Protein AF-A0A1Q7HJ71-F1 (afdb_monomer)

Sequence (84 aa):
MAVPRGRHFLRIPGPTNVPDRILRAIAQPTMDHRGPNFARIGRQAIEGLQRVFQTTGAVVIYPRREPAAGKLSWLTCCRRATAF

Solvent-accessible surface area (backbone atoms only — not comparable to full-atom values): 5811 Å² total; per-residue (Å²): 132,85,76,80,75,73,84,82,79,63,94,53,102,61,76,74,86,77,56,67,73,56,54,58,58,67,69,49,79,91,72,60,78,87,37,72,67,42,52,52,53,51,49,54,50,44,56,50,49,28,62,75,68,71,47,94,46,60,68,46,88,64,95,77,83,83,68,97,69,89,69,86,74,83,62,56,55,56,52,75,69,77,83,133

Mean predicted aligned error: 10.02 Å

pLDDT: mean 76.77, std 19.18, range [31.56, 95.38]

Radius of gyration: 17.16 Å; Cα contacts (8 Å, |Δi|>4): 45; chains: 1; bounding box: 25×42×48 Å

Foldseek 3Di:
DDDDDPDDADPDPDDGDDDPVVVVVVPDDDDPCVDPVVVVVVVVVQVVVCVVVVHPAGWDADDDDDDPDDDDDPPRVRVRPDDD

Structure (mmCIF, N/CA/C/O backbone):
data_AF-A0A1Q7HJ71-F1
#
_entry.id   AF-A0A1Q7HJ71-F1
#
loop_
_atom_site.group_PDB
_atom_site.id
_atom_site.type_symbol
_atom_site.label_atom_id
_atom_site.label_alt_id
_atom_site.label_comp_id
_atom_site.label_asym_id
_atom_site.label_entity_id
_atom_site.label_seq_id
_atom_site.pdbx_PDB_ins_code
_atom_site.Cartn_x
_atom_site.Cartn_y
_atom_site.Cartn_z
_atom_site.occupancy
_atom_site.B_iso_or_equiv
_atom_site.auth_seq_id
_atom_site.auth_comp_id
_atom_site.auth_asym_id
_atom_site.auth_atom_id
_atom_site.pdbx_PDB_model_num
ATOM 1 N N . MET A 1 1 ? 1.419 -30.573 -26.183 1.00 49.09 1 MET A N 1
ATOM 2 C CA . MET A 1 1 ? 1.283 -29.271 -25.492 1.00 49.09 1 MET A CA 1
ATOM 3 C C . MET A 1 1 ? 0.542 -29.525 -24.188 1.00 49.09 1 MET A C 1
ATOM 5 O O . MET A 1 1 ? -0.583 -30.002 -24.240 1.00 49.09 1 MET A O 1
ATOM 9 N N . ALA A 1 2 ? 1.192 -29.363 -23.033 1.00 57.03 2 ALA A N 1
ATOM 10 C CA . ALA A 1 2 ? 0.551 -29.646 -21.750 1.00 57.03 2 ALA A CA 1
ATOM 11 C C . ALA A 1 2 ? -0.548 -28.606 -21.489 1.00 57.03 2 ALA A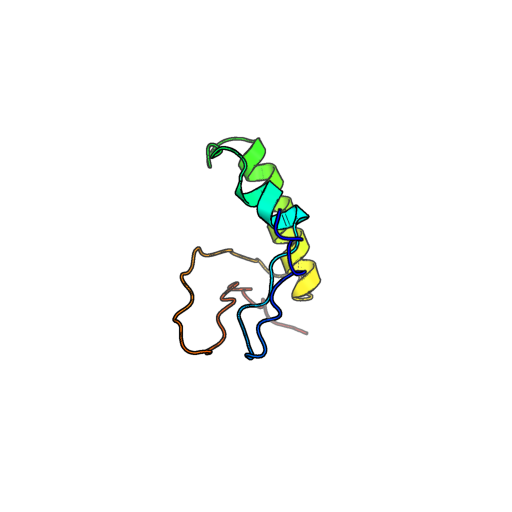 C 1
ATOM 13 O O . ALA A 1 2 ? -0.278 -27.407 -21.505 1.00 57.03 2 ALA A O 1
ATOM 14 N N . VAL A 1 3 ? -1.782 -29.063 -21.269 1.00 60.16 3 VAL A N 1
ATOM 15 C CA . VAL A 1 3 ? -2.866 -28.195 -20.797 1.00 60.16 3 VAL A CA 1
A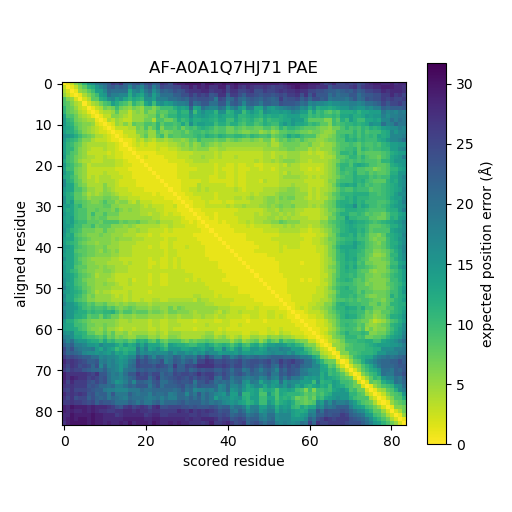TOM 16 C C . VAL A 1 3 ? -2.446 -27.665 -19.423 1.00 60.16 3 VAL A C 1
ATOM 18 O O . VAL A 1 3 ? -2.098 -28.484 -18.563 1.00 60.16 3 VAL A O 1
ATOM 21 N N . PRO A 1 4 ? -2.444 -26.341 -19.180 1.00 64.81 4 PRO A N 1
ATOM 22 C CA . PRO A 1 4 ? -2.129 -25.825 -17.860 1.00 64.81 4 PRO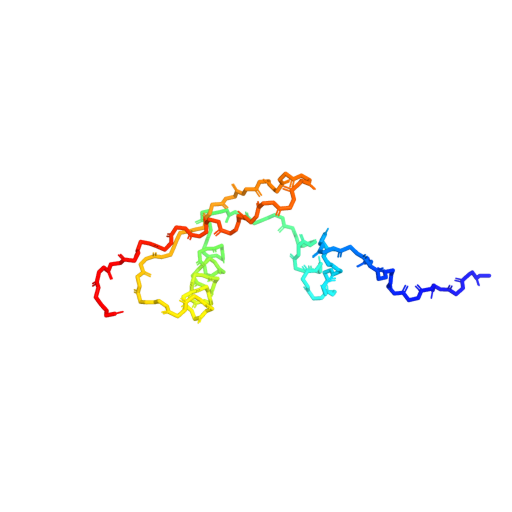 A CA 1
ATOM 23 C C . PRO A 1 4 ? -3.148 -26.404 -16.883 1.00 64.81 4 PRO A C 1
ATOM 25 O O . PRO A 1 4 ? -4.354 -26.196 -17.025 1.00 64.81 4 PRO A O 1
ATOM 28 N N . ARG A 1 5 ? -2.677 -27.163 -15.892 1.00 67.81 5 ARG A N 1
ATOM 29 C CA . ARG A 1 5 ? -3.516 -27.487 -14.739 1.00 67.81 5 ARG A CA 1
ATOM 30 C C . ARG A 1 5 ? -3.920 -26.147 -14.110 1.00 67.81 5 ARG A C 1
ATOM 32 O O . ARG A 1 5 ? -3.112 -25.218 -14.086 1.00 67.81 5 ARG A O 1
ATOM 39 N N . GLY A 1 6 ? -5.170 -26.028 -13.659 1.00 73.69 6 GLY A N 1
ATOM 40 C CA . GLY A 1 6 ? -5.651 -24.826 -12.969 1.00 73.69 6 GLY A CA 1
ATOM 41 C C . GLY A 1 6 ? -4.758 -24.442 -11.780 1.00 73.69 6 GLY A C 1
ATOM 42 O O . GLY A 1 6 ? -3.830 -25.167 -11.422 1.00 73.69 6 GLY A O 1
ATOM 43 N N . ARG A 1 7 ? -5.019 -23.291 -11.147 1.00 75.00 7 ARG A N 1
ATOM 44 C CA . ARG A 1 7 ? -4.170 -22.797 -10.047 1.00 75.00 7 ARG A CA 1
ATOM 45 C C . ARG A 1 7 ? -3.977 -23.873 -8.973 1.00 75.00 7 ARG A C 1
ATOM 47 O O . ARG A 1 7 ? -4.947 -24.454 -8.496 1.00 75.00 7 ARG A O 1
ATOM 54 N N . HIS A 1 8 ? -2.728 -24.109 -8.579 1.00 79.50 8 HIS A N 1
ATOM 55 C CA . HIS A 1 8 ? -2.408 -25.052 -7.513 1.00 79.50 8 HIS A CA 1
ATOM 56 C C . HIS A 1 8 ? -2.980 -24.543 -6.186 1.00 79.50 8 HIS A C 1
ATOM 58 O O . HIS A 1 8 ? -2.538 -23.518 -5.673 1.00 79.50 8 HIS A O 1
ATOM 64 N N . PHE A 1 9 ? -3.971 -25.231 -5.623 1.00 77.38 9 PHE A N 1
ATOM 65 C CA . PHE A 1 9 ? -4.545 -24.854 -4.334 1.00 77.38 9 PHE A CA 1
ATOM 66 C C . PHE A 1 9 ? -3.629 -25.313 -3.200 1.00 77.38 9 PHE A C 1
ATOM 68 O O . PHE A 1 9 ? -3.468 -26.505 -2.947 1.00 77.38 9 PHE A O 1
ATOM 75 N N . LEU A 1 10 ? -3.026 -24.344 -2.513 1.00 78.50 10 LEU A N 1
ATOM 76 C CA . LEU A 1 10 ? -2.219 -24.574 -1.322 1.00 78.50 10 LEU A CA 1
ATOM 77 C C . LEU A 1 10 ? -3.152 -25.018 -0.182 1.00 78.50 10 LEU A C 1
ATOM 79 O O . LEU A 1 10 ? -3.868 -24.202 0.386 1.00 78.50 10 LEU A O 1
ATOM 83 N N . ARG A 1 11 ? -3.180 -26.320 0.140 1.00 81.44 11 ARG A N 1
ATOM 84 C CA . ARG A 1 11 ? -3.968 -26.900 1.255 1.00 81.44 11 ARG A CA 1
ATOM 85 C C . ARG A 1 11 ? -3.243 -26.743 2.602 1.00 81.44 11 ARG A C 1
ATOM 87 O O . ARG A 1 11 ? -3.209 -27.665 3.410 1.00 81.44 11 ARG A O 1
ATOM 94 N N . ILE A 1 12 ? -2.628 -25.584 2.804 1.00 82.62 12 ILE A N 1
ATOM 95 C CA . ILE A 1 12 ? -1.960 -25.155 4.037 1.00 82.62 12 ILE A CA 1
ATOM 96 C C . ILE A 1 12 ? -2.645 -23.865 4.523 1.00 82.62 12 ILE A C 1
ATOM 98 O O . ILE A 1 12 ? -3.239 -23.171 3.699 1.00 82.62 12 ILE A O 1
ATOM 102 N N . PRO A 1 13 ? -2.582 -23.506 5.821 1.00 81.19 13 PRO A N 1
ATOM 103 C CA . PRO A 1 13 ? -3.273 -22.32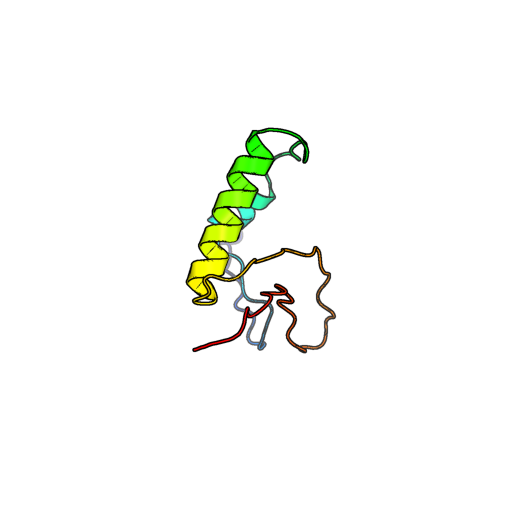1 6.358 1.00 81.19 13 PRO A CA 1
ATOM 104 C C . PRO A 1 13 ? -2.896 -20.990 5.686 1.00 81.19 13 PRO A C 1
ATOM 106 O O . PRO A 1 13 ? -3.635 -20.013 5.764 1.00 81.19 13 PRO A O 1
ATOM 109 N N . GLY A 1 14 ? -1.742 -20.947 5.028 1.00 79.50 14 GLY A N 1
ATOM 110 C CA . GLY A 1 14 ? -1.269 -19.828 4.234 1.00 79.50 14 GLY A CA 1
ATOM 111 C C . GLY A 1 14 ? 0.163 -20.083 3.759 1.00 79.50 14 GLY A C 1
ATOM 112 O O . GLY A 1 14 ? 0.838 -20.949 4.323 1.00 79.50 14 GLY A O 1
ATOM 113 N N . PRO A 1 15 ? 0.639 -19.351 2.738 1.00 80.25 15 PRO A N 1
ATOM 114 C CA . PRO A 1 15 ? -0.058 -18.299 1.985 1.00 80.25 15 PRO A CA 1
ATOM 115 C C . PRO A 1 15 ? -1.141 -18.842 1.030 1.00 80.25 15 PRO A C 1
ATOM 117 O O . PRO A 1 15 ? -1.138 -20.013 0.666 1.00 80.25 15 PRO A O 1
ATOM 120 N N . THR A 1 16 ? -2.080 -17.982 0.619 1.00 82.69 16 THR A N 1
ATOM 121 C CA . THR A 1 16 ? -3.125 -18.309 -0.376 1.00 82.69 16 THR A CA 1
ATOM 122 C C . THR A 1 16 ? -2.730 -17.792 -1.764 1.00 82.69 16 THR A C 1
ATOM 124 O O . THR A 1 16 ? -1.955 -16.845 -1.883 1.00 82.69 16 THR A O 1
ATOM 127 N N . ASN A 1 17 ? -3.277 -18.389 -2.830 1.00 86.31 17 ASN A N 1
ATOM 128 C CA . ASN A 1 17 ? -3.097 -17.892 -4.196 1.00 86.31 17 ASN A CA 1
ATOM 129 C C . ASN A 1 17 ? -3.537 -16.430 -4.333 1.00 86.31 17 ASN A C 1
ATOM 131 O O . ASN A 1 17 ? -4.678 -16.077 -4.035 1.00 86.31 17 ASN A O 1
ATOM 135 N N . VAL A 1 18 ? -2.643 -15.597 -4.864 1.00 87.44 18 VAL A N 1
ATOM 136 C CA . VAL A 1 18 ? -2.916 -14.183 -5.130 1.00 87.44 18 VAL A CA 1
ATOM 137 C C . VAL A 1 18 ? -3.766 -14.047 -6.407 1.00 87.44 18 VAL A C 1
ATOM 139 O O . VAL A 1 18 ? -3.415 -14.640 -7.433 1.00 87.44 18 VAL A O 1
ATOM 142 N N . PRO A 1 19 ? -4.867 -13.267 -6.394 1.00 89.56 19 PRO A N 1
ATOM 143 C CA . PRO A 1 19 ? -5.664 -13.002 -7.593 1.00 89.56 19 PRO A CA 1
ATOM 144 C C . PRO A 1 19 ? -4.858 -12.311 -8.704 1.00 89.56 19 PRO A C 1
ATOM 146 O O . PRO A 1 19 ? -4.055 -11.419 -8.428 1.00 89.56 19 PRO A O 1
ATOM 149 N N . ASP A 1 20 ? -5.144 -12.631 -9.973 1.00 90.50 20 ASP A N 1
ATOM 150 C CA . ASP A 1 20 ? -4.396 -12.099 -11.130 1.00 90.50 20 ASP A CA 1
ATOM 151 C C . ASP A 1 20 ? -4.344 -10.574 -11.187 1.00 90.50 20 ASP A C 1
ATOM 153 O O . ASP A 1 20 ? -3.319 -10.005 -11.555 1.00 90.50 20 ASP A O 1
ATOM 157 N N . ARG A 1 21 ? -5.428 -9.894 -10.795 1.00 94.12 21 ARG A N 1
ATOM 158 C CA . ARG A 1 21 ? -5.469 -8.424 -10.770 1.00 94.12 21 ARG A CA 1
ATOM 159 C C . ARG A 1 21 ? -4.374 -7.826 -9.879 1.00 94.12 21 ARG A C 1
ATOM 161 O O . ARG A 1 21 ? -3.830 -6.779 -10.201 1.00 94.12 21 ARG A O 1
ATOM 168 N N . ILE A 1 22 ? -4.044 -8.505 -8.779 1.00 91.25 22 ILE A N 1
ATOM 169 C CA . ILE A 1 22 ? -3.032 -8.053 -7.822 1.00 91.25 22 ILE A CA 1
ATOM 170 C C . ILE A 1 22 ? -1.637 -8.362 -8.363 1.00 91.25 22 ILE A C 1
ATOM 172 O O . ILE A 1 22 ? -0.771 -7.498 -8.320 1.00 91.25 22 ILE A O 1
ATOM 176 N N . LEU A 1 23 ? -1.433 -9.543 -8.958 1.00 92.12 23 LEU A N 1
ATOM 177 C CA . LEU A 1 23 ? -0.163 -9.888 -9.608 1.00 92.12 23 LEU A CA 1
ATOM 178 C C . LEU A 1 23 ? 0.186 -8.905 -10.735 1.00 92.12 23 LEU A C 1
ATOM 180 O O . LEU A 1 23 ? 1.321 -8.446 -10.822 1.00 92.12 23 LEU A O 1
ATOM 184 N N . ARG A 1 24 ? -0.801 -8.516 -11.551 1.00 94.62 24 ARG A N 1
ATOM 185 C CA . ARG A 1 24 ? -0.619 -7.503 -12.606 1.00 94.62 24 ARG A CA 1
ATOM 186 C C . ARG A 1 24 ? -0.285 -6.118 -12.050 1.00 94.62 24 ARG A C 1
ATOM 188 O O . ARG A 1 24 ? 0.469 -5.388 -12.686 1.00 94.62 24 ARG A O 1
ATOM 195 N N . ALA A 1 25 ? -0.838 -5.761 -10.889 1.00 92.56 25 ALA A N 1
ATOM 196 C CA . ALA A 1 25 ? -0.523 -4.506 -10.211 1.00 92.56 25 ALA A CA 1
ATOM 197 C C . ALA A 1 25 ? 0.904 -4.509 -9.634 1.00 92.56 25 ALA A C 1
ATOM 199 O O . ALA A 1 25 ? 1.597 -3.504 -9.738 1.00 92.56 25 ALA A O 1
ATOM 200 N N . ILE A 1 26 ? 1.361 -5.640 -9.084 1.00 91.44 26 ILE A N 1
ATOM 201 C CA . ILE A 1 26 ? 2.733 -5.803 -8.567 1.00 91.44 26 ILE A CA 1
ATOM 202 C C . ILE A 1 26 ? 3.764 -5.777 -9.702 1.00 91.44 26 ILE A C 1
ATOM 204 O O . ILE A 1 26 ? 4.851 -5.245 -9.524 1.00 91.44 26 ILE A O 1
ATOM 208 N N . ALA A 1 27 ? 3.421 -6.321 -10.871 1.00 95.38 27 ALA A N 1
ATOM 209 C CA . ALA A 1 27 ? 4.301 -6.348 -12.039 1.00 95.38 27 ALA A CA 1
ATOM 210 C C . ALA A 1 27 ? 4.480 -4.978 -12.731 1.00 95.38 27 ALA A C 1
ATOM 212 O O . ALA A 1 27 ? 5.180 -4.899 -13.739 1.00 95.38 27 ALA A O 1
ATOM 213 N N . GLN A 1 28 ? 3.832 -3.913 -12.244 1.00 94.06 28 GLN A N 1
ATOM 214 C CA . GLN A 1 28 ? 4.022 -2.569 -12.790 1.00 94.06 28 GLN A CA 1
ATOM 215 C C . GLN A 1 28 ? 5.440 -2.046 -12.497 1.00 94.06 28 GLN A C 1
ATOM 217 O O . GLN A 1 28 ? 6.017 -2.397 -11.465 1.00 94.06 28 GLN A O 1
ATOM 222 N N . PRO A 1 29 ? 6.002 -1.180 -13.362 1.00 94.31 29 PRO A N 1
ATOM 223 C CA . PRO A 1 29 ? 7.287 -0.542 -13.104 1.00 94.31 29 PRO A CA 1
ATOM 224 C C . PRO A 1 29 ? 7.313 0.203 -11.768 1.00 94.31 29 PRO A C 1
ATOM 226 O O . PRO A 1 29 ? 6.313 0.786 -11.341 1.00 94.31 29 PRO A O 1
ATOM 229 N N . THR A 1 30 ? 8.486 0.224 -11.135 1.00 92.25 30 THR A N 1
ATOM 230 C CA . THR A 1 30 ? 8.705 0.971 -9.896 1.00 92.25 30 THR A CA 1
ATOM 231 C C . THR A 1 30 ? 8.363 2.445 -10.091 1.00 92.25 30 THR A C 1
ATOM 233 O O . THR A 1 30 ? 8.758 3.073 -11.072 1.00 92.25 30 THR A O 1
ATOM 236 N N . MET A 1 31 ? 7.640 3.003 -9.125 1.00 90.75 31 MET A N 1
ATOM 237 C CA . MET A 1 31 ? 7.234 4.402 -9.105 1.00 90.75 31 MET A CA 1
ATOM 238 C C . MET A 1 31 ? 8.089 5.189 -8.111 1.00 90.75 31 MET A C 1
ATOM 240 O O . MET A 1 31 ? 8.502 4.651 -7.083 1.00 90.75 31 MET A O 1
ATOM 244 N N . ASP A 1 32 ? 8.311 6.475 -8.380 1.00 94.44 32 ASP A N 1
ATOM 245 C CA . ASP A 1 32 ? 8.912 7.367 -7.392 1.00 94.44 32 ASP A CA 1
ATOM 246 C C . ASP A 1 32 ? 7.987 7.546 -6.176 1.00 94.44 32 ASP A C 1
ATOM 248 O O . ASP A 1 32 ? 6.865 8.046 -6.285 1.00 94.44 32 ASP A O 1
ATOM 252 N N . HIS A 1 33 ? 8.496 7.172 -5.005 1.00 90.44 33 HIS A N 1
ATOM 253 C CA . HIS A 1 33 ? 7.825 7.288 -3.713 1.00 90.44 33 HIS A CA 1
ATOM 254 C C . HIS A 1 33 ? 7.501 8.730 -3.287 1.00 90.44 33 HIS A C 1
ATOM 256 O O . HIS A 1 33 ? 6.595 8.926 -2.476 1.00 90.44 33 HIS A O 1
ATOM 262 N N . ARG A 1 34 ? 8.213 9.740 -3.807 1.00 92.12 34 ARG A N 1
ATOM 263 C CA . ARG A 1 34 ? 7.922 11.163 -3.533 1.00 92.12 34 ARG A CA 1
ATOM 264 C C . ARG A 1 34 ? 6.954 11.772 -4.545 1.00 92.12 34 ARG A C 1
ATOM 266 O O . ARG A 1 34 ? 6.481 12.889 -4.346 1.00 92.12 34 ARG A O 1
ATOM 273 N N . GLY A 1 35 ? 6.641 11.038 -5.609 1.00 94.25 35 GLY A N 1
ATOM 274 C CA . GLY A 1 35 ? 5.778 11.500 -6.679 1.00 94.25 35 GLY A CA 1
ATOM 275 C C . GLY A 1 35 ? 4.300 11.586 -6.269 1.00 94.25 35 GLY A C 1
ATOM 276 O O . GLY A 1 35 ? 3.818 10.823 -5.422 1.00 94.25 35 GLY A O 1
ATOM 277 N N . PRO A 1 36 ? 3.519 12.459 -6.929 1.00 94.31 36 PRO A N 1
ATOM 278 C CA . PRO A 1 36 ? 2.096 12.640 -6.631 1.00 94.31 36 PRO A CA 1
ATOM 279 C C . PRO A 1 36 ? 1.267 11.366 -6.868 1.00 94.31 36 PRO A C 1
ATOM 281 O O . PRO A 1 36 ? 0.268 11.131 -6.184 1.00 94.31 36 PRO A O 1
ATOM 284 N N . ASN A 1 37 ? 1.696 10.511 -7.802 1.00 92.31 37 ASN A N 1
ATOM 285 C CA . ASN A 1 37 ? 1.035 9.240 -8.094 1.00 92.31 37 ASN A CA 1
ATOM 286 C C . ASN A 1 37 ? 1.134 8.251 -6.924 1.00 92.31 37 ASN A C 1
ATOM 288 O O . ASN A 1 37 ? 0.128 7.630 -6.572 1.00 92.31 37 ASN A O 1
ATOM 292 N N . PHE A 1 38 ? 2.303 8.155 -6.284 1.00 92.69 38 PHE A N 1
ATOM 293 C CA . PHE A 1 38 ? 2.496 7.294 -5.120 1.00 92.69 38 PHE A CA 1
ATOM 294 C C . PHE A 1 38 ? 1.658 7.791 -3.940 1.00 92.69 38 PHE A C 1
ATOM 296 O O . PHE A 1 38 ? 0.936 7.010 -3.324 1.00 92.69 38 PHE A O 1
ATOM 303 N N . ALA A 1 39 ? 1.653 9.107 -3.694 1.00 92.62 39 ALA A N 1
ATOM 304 C CA . ALA A 1 39 ? 0.832 9.716 -2.649 1.00 92.62 39 ALA A CA 1
ATOM 305 C C . ALA A 1 39 ? -0.671 9.436 -2.840 1.00 92.62 39 ALA A C 1
ATOM 307 O O . ALA A 1 39 ? -1.381 9.157 -1.872 1.00 92.62 39 ALA A O 1
ATOM 308 N N . ARG A 1 40 ? -1.169 9.467 -4.084 1.00 94.88 40 ARG A N 1
ATOM 309 C CA . ARG A 1 40 ? -2.571 9.148 -4.398 1.00 94.88 40 ARG A CA 1
ATOM 310 C C . ARG A 1 40 ? -2.916 7.693 -4.071 1.00 94.88 40 ARG A C 1
ATOM 312 O O . ARG A 1 40 ? -3.930 7.453 -3.421 1.00 94.88 40 ARG A O 1
ATOM 319 N N . ILE A 1 41 ? -2.087 6.742 -4.502 1.00 93.25 41 ILE A N 1
ATOM 320 C CA . ILE A 1 41 ? -2.304 5.310 -4.235 1.00 93.25 41 ILE A CA 1
ATOM 321 C C . ILE A 1 41 ? -2.180 5.021 -2.733 1.00 93.25 41 ILE A C 1
ATOM 323 O O . ILE A 1 41 ? -3.010 4.306 -2.175 1.00 93.25 41 ILE A O 1
ATOM 327 N N . GLY A 1 42 ? -1.196 5.626 -2.062 1.00 91.88 42 GLY A N 1
ATOM 328 C CA . GLY A 1 42 ? -1.001 5.498 -0.618 1.00 91.88 42 GLY A CA 1
ATOM 329 C C . GLY A 1 42 ? -2.220 5.954 0.186 1.00 91.88 42 GLY A C 1
ATOM 330 O O . GLY A 1 42 ? -2.664 5.230 1.074 1.00 91.88 42 GLY A O 1
ATOM 331 N N . ARG A 1 43 ? -2.826 7.098 -0.166 1.00 93.38 43 ARG A N 1
ATOM 332 C CA . ARG A 1 43 ? -4.070 7.570 0.475 1.00 93.38 43 ARG A CA 1
ATOM 333 C C . ARG A 1 43 ? -5.231 6.595 0.282 1.00 93.38 43 ARG A C 1
ATOM 335 O O . ARG A 1 43 ? -5.879 6.231 1.257 1.00 93.38 43 ARG A O 1
ATOM 342 N N . GLN A 1 44 ? -5.434 6.106 -0.943 1.00 94.75 44 GLN A N 1
ATOM 343 C CA . GLN A 1 44 ? -6.480 5.116 -1.233 1.00 94.75 44 GLN A CA 1
ATOM 344 C C . GLN A 1 44 ? -6.289 3.822 -0.428 1.00 94.75 44 GLN A C 1
ATOM 346 O O . GLN A 1 44 ? -7.261 3.249 0.066 1.00 94.75 44 GLN A O 1
ATOM 351 N N . ALA A 1 45 ? -5.042 3.370 -0.261 1.00 92.75 45 ALA A N 1
ATOM 352 C CA . ALA A 1 45 ? -4.730 2.204 0.559 1.00 92.75 45 ALA A CA 1
ATOM 353 C C . ALA A 1 45 ? -5.041 2.448 2.045 1.00 92.75 45 ALA A C 1
ATOM 355 O O . ALA A 1 45 ? -5.660 1.596 2.678 1.00 92.75 45 ALA A O 1
ATOM 356 N N . ILE A 1 46 ? -4.666 3.608 2.593 1.00 92.75 46 ILE A N 1
ATOM 357 C CA . ILE A 1 46 ? -4.935 3.973 3.994 1.00 92.75 46 ILE A CA 1
ATOM 358 C C . ILE A 1 46 ? -6.444 4.041 4.268 1.00 92.75 46 ILE A C 1
ATOM 360 O O . ILE A 1 46 ? -6.906 3.433 5.232 1.00 92.75 46 ILE A O 1
ATOM 364 N N . GLU A 1 47 ? -7.222 4.695 3.402 1.00 93.19 47 GLU A N 1
ATOM 365 C CA . GLU A 1 47 ? -8.688 4.753 3.518 1.00 93.19 47 GLU A CA 1
ATOM 366 C C . GLU A 1 47 ? -9.323 3.356 3.451 1.00 93.19 47 GLU A C 1
ATOM 368 O O . GLU A 1 47 ? -10.233 3.030 4.216 1.00 93.19 47 GLU A O 1
ATOM 373 N N . GLY A 1 48 ? -8.830 2.497 2.553 1.00 92.56 48 GLY A N 1
ATOM 374 C CA . GLY A 1 48 ? -9.272 1.108 2.45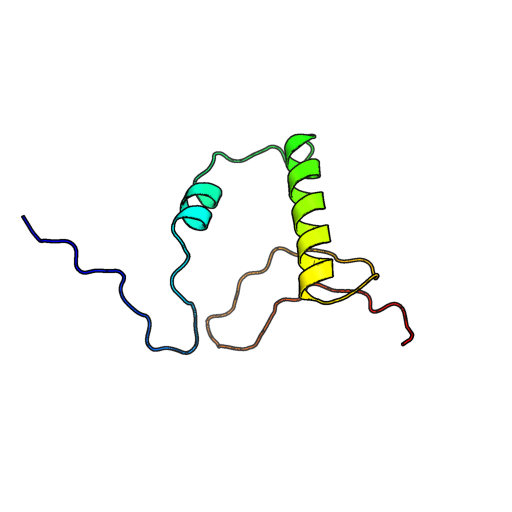5 1.00 92.56 48 GLY A CA 1
ATOM 375 C C . GLY A 1 48 ? -8.979 0.315 3.730 1.00 92.56 48 GLY A C 1
ATOM 376 O O . GLY A 1 48 ? -9.853 -0.395 4.224 1.00 92.56 48 GLY A O 1
ATOM 377 N N . LEU A 1 49 ? -7.782 0.475 4.301 1.00 90.88 49 LEU A N 1
ATOM 378 C CA . LEU A 1 49 ? -7.408 -0.171 5.560 1.00 90.88 49 LEU A CA 1
ATOM 379 C C . LEU A 1 49 ? -8.247 0.338 6.735 1.00 90.88 49 LEU A C 1
ATOM 381 O O . LEU A 1 49 ? -8.662 -0.470 7.559 1.00 90.88 49 LEU A O 1
ATOM 385 N N . GLN A 1 50 ? -8.560 1.635 6.798 1.00 89.62 50 GLN A N 1
ATOM 386 C CA . GLN A 1 50 ? -9.471 2.176 7.812 1.00 89.62 50 GLN A CA 1
ATOM 387 C C . GLN A 1 50 ? -10.858 1.525 7.745 1.00 89.62 50 GLN A C 1
ATOM 389 O O . GLN A 1 50 ? -11.426 1.195 8.785 1.00 89.62 50 GLN A O 1
ATOM 394 N N . ARG A 1 51 ? -11.375 1.262 6.535 1.00 92.19 51 ARG A N 1
ATOM 395 C CA . ARG A 1 51 ? -12.643 0.533 6.343 1.00 92.19 51 ARG A CA 1
ATOM 396 C C . ARG A 1 51 ? -12.543 -0.930 6.775 1.00 92.19 51 ARG A C 1
ATOM 398 O O . ARG A 1 51 ? -13.442 -1.413 7.453 1.00 92.19 51 ARG A O 1
ATOM 405 N N . VAL A 1 52 ? -11.459 -1.623 6.414 1.00 90.06 52 VAL A N 1
ATOM 406 C CA . VAL A 1 52 ? -11.234 -3.036 6.783 1.00 90.06 52 VAL A CA 1
ATOM 407 C C . VAL A 1 52 ? -11.094 -3.203 8.296 1.00 90.06 52 VAL A C 1
ATOM 409 O O . VAL A 1 52 ? -11.674 -4.121 8.865 1.00 90.06 52 VAL A O 1
ATOM 412 N N . PHE A 1 53 ? -10.353 -2.307 8.951 1.00 89.44 53 PHE A N 1
ATOM 413 C CA . PHE A 1 53 ? -10.150 -2.324 10.402 1.00 89.44 53 PHE A CA 1
ATOM 414 C C . PHE A 1 53 ? -11.244 -1.595 11.190 1.00 89.44 53 PHE A C 1
ATOM 416 O O . PHE A 1 53 ? -11.158 -1.549 12.414 1.00 89.44 53 PHE A O 1
ATOM 423 N N . GLN A 1 54 ? -12.244 -1.027 10.505 1.00 90.94 54 GLN A N 1
ATOM 424 C CA . GLN A 1 54 ? -13.360 -0.286 11.100 1.00 90.94 54 GLN A CA 1
ATOM 425 C C . GLN A 1 54 ? -12.890 0.778 12.103 1.00 90.94 54 GLN A C 1
ATOM 427 O O . GLN A 1 54 ? -13.321 0.819 13.252 1.00 90.94 54 GLN A O 1
ATOM 432 N N . THR A 1 55 ? -11.960 1.629 11.673 1.00 87.38 55 THR A N 1
ATOM 433 C CA . THR A 1 55 ? -11.295 2.604 12.544 1.00 87.38 55 THR A CA 1
ATOM 434 C C . THR A 1 55 ? -11.302 4.004 11.947 1.00 87.38 55 THR A C 1
ATOM 436 O O . THR A 1 55 ? -11.104 4.189 10.748 1.00 87.38 55 THR A O 1
ATOM 439 N N . THR A 1 56 ? -11.491 4.998 12.813 1.00 88.25 56 THR A N 1
ATOM 440 C CA . THR A 1 56 ? -11.324 6.427 12.510 1.00 88.25 56 THR A CA 1
ATOM 441 C C . THR A 1 56 ? -9.920 6.931 12.858 1.00 88.25 56 THR A C 1
ATOM 443 O O . THR A 1 56 ? -9.554 8.052 12.506 1.00 88.25 56 THR A O 1
ATOM 446 N N . GLY A 1 57 ? -9.117 6.108 13.542 1.00 85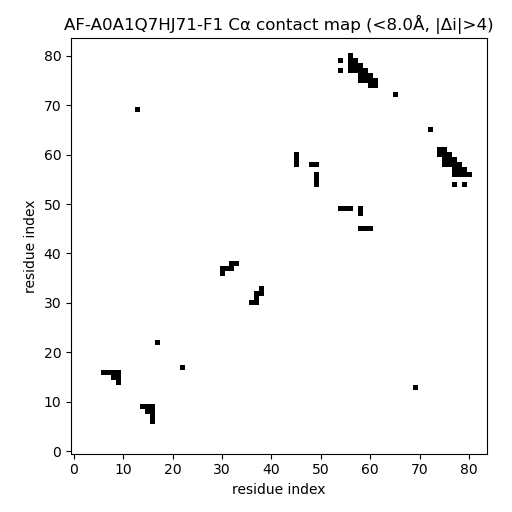.88 57 GLY A N 1
ATOM 447 C CA . GLY A 1 57 ? -7.766 6.447 13.966 1.00 85.88 57 GLY A CA 1
ATOM 448 C C . GLY A 1 57 ? -6.756 6.469 12.819 1.00 85.88 57 GLY A C 1
ATOM 449 O O . GLY A 1 57 ? -6.998 5.986 11.706 1.00 85.88 57 GLY A O 1
ATOM 450 N N . ALA A 1 58 ? -5.574 7.009 13.114 1.00 86.75 58 ALA A N 1
ATOM 451 C CA . ALA A 1 58 ? -4.464 7.018 12.172 1.00 86.75 58 ALA A CA 1
ATOM 452 C C . ALA A 1 58 ? -3.998 5.584 11.869 1.00 86.75 58 ALA A C 1
ATOM 454 O O . ALA A 1 58 ? -3.783 4.774 12.776 1.00 86.75 58 ALA A O 1
ATOM 455 N N . VAL A 1 59 ? -3.824 5.295 10.580 1.00 86.62 59 VAL A N 1
ATOM 456 C CA . VAL A 1 59 ? -3.355 4.013 10.049 1.00 86.62 59 VAL A CA 1
ATOM 457 C C . VAL A 1 59 ? -2.011 4.229 9.363 1.00 86.62 59 VAL A C 1
ATOM 459 O O . VAL A 1 59 ? -1.891 5.068 8.473 1.00 86.62 59 VAL A O 1
ATOM 462 N N . VAL A 1 60 ? -1.003 3.456 9.772 1.00 87.19 60 VAL A N 1
ATOM 463 C CA . VAL A 1 60 ? 0.347 3.489 9.192 1.00 87.19 60 VAL A CA 1
ATOM 464 C C . VAL A 1 60 ? 0.698 2.115 8.626 1.00 87.19 60 VAL A C 1
ATOM 466 O O . VAL A 1 60 ? 0.428 1.086 9.250 1.00 87.19 60 VAL A O 1
ATOM 469 N N . ILE A 1 61 ? 1.296 2.105 7.433 1.00 85.50 61 ILE A N 1
ATOM 470 C CA . ILE A 1 61 ? 1.726 0.896 6.725 1.00 85.50 61 ILE A CA 1
ATOM 471 C C . ILE A 1 61 ? 3.239 0.751 6.890 1.00 85.50 61 ILE A C 1
ATOM 473 O O . ILE A 1 61 ? 3.989 1.649 6.514 1.00 85.50 61 ILE A O 1
ATOM 477 N N . TYR A 1 62 ? 3.681 -0.395 7.408 1.00 83.00 62 TYR A N 1
ATOM 478 C CA . TYR A 1 62 ? 5.097 -0.742 7.506 1.00 83.00 62 TYR A CA 1
ATOM 479 C C . TYR A 1 62 ? 5.432 -1.862 6.516 1.00 83.00 62 TYR A C 1
ATOM 481 O O . TYR A 1 62 ? 4.714 -2.866 6.482 1.00 83.00 62 TYR A O 1
ATOM 489 N N . PRO A 1 63 ? 6.515 -1.744 5.725 1.00 78.00 63 PRO A N 1
ATOM 490 C CA . PRO A 1 63 ? 7.001 -2.873 4.947 1.00 78.00 63 PRO A CA 1
ATOM 491 C C . PRO A 1 63 ? 7.502 -3.955 5.910 1.00 78.00 63 PRO A C 1
ATOM 493 O O . PRO A 1 63 ? 8.326 -3.690 6.785 1.00 78.00 63 PRO A O 1
ATOM 496 N N . ARG A 1 64 ? 7.002 -5.185 5.763 1.00 72.88 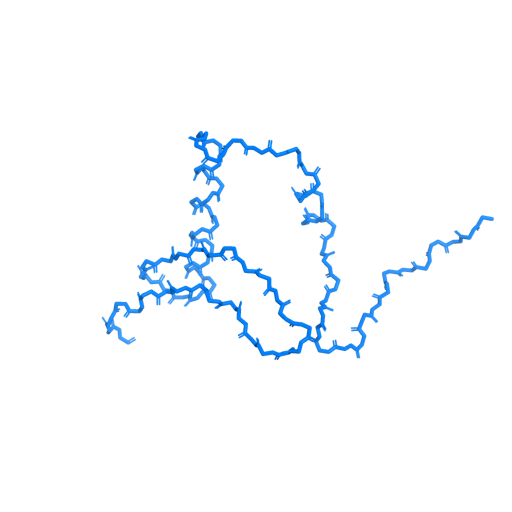64 ARG A N 1
ATOM 497 C CA . ARG A 1 64 ? 7.403 -6.317 6.602 1.00 72.88 64 ARG A CA 1
ATOM 498 C C . ARG A 1 64 ? 7.579 -7.568 5.755 1.00 72.88 64 ARG A C 1
ATOM 500 O O . ARG A 1 64 ? 6.808 -7.823 4.836 1.00 72.88 64 ARG A O 1
ATOM 507 N N . ARG A 1 65 ? 8.572 -8.376 6.115 1.00 64.31 65 ARG A N 1
ATOM 508 C CA . ARG A 1 65 ? 8.699 -9.757 5.653 1.00 64.31 65 ARG A CA 1
ATOM 509 C C . ARG A 1 65 ? 7.914 -10.670 6.593 1.00 64.31 65 ARG A C 1
ATOM 511 O O . ARG A 1 65 ? 8.117 -10.612 7.805 1.00 64.31 65 ARG A O 1
ATOM 518 N N . GLU A 1 66 ? 7.063 -11.536 6.053 1.00 55.44 66 GLU A N 1
ATOM 519 C CA . GLU A 1 66 ? 6.484 -12.611 6.861 1.00 55.44 66 GLU A CA 1
ATOM 520 C C . GLU A 1 66 ? 7.541 -13.696 7.154 1.00 55.44 66 GLU A C 1
ATOM 522 O O . GLU A 1 66 ? 8.222 -14.158 6.231 1.00 55.44 66 GLU A O 1
ATOM 527 N N . PRO A 1 67 ? 7.720 -14.116 8.421 1.00 53.69 67 PRO A N 1
ATOM 528 C CA . PRO A 1 67 ? 8.445 -15.338 8.738 1.00 53.69 67 PRO A CA 1
ATOM 529 C C . PRO A 1 67 ? 7.604 -16.556 8.333 1.00 53.69 67 PRO A C 1
ATOM 531 O O . PRO A 1 67 ? 6.394 -16.564 8.529 1.00 53.69 67 PRO A O 1
ATOM 534 N N . ALA A 1 68 ? 8.248 -17.616 7.833 1.00 54.41 68 ALA A N 1
ATOM 535 C CA . ALA A 1 68 ? 7.592 -18.834 7.332 1.00 54.41 68 ALA A CA 1
ATOM 536 C C . ALA A 1 68 ? 6.679 -19.556 8.354 1.00 54.41 68 ALA A C 1
ATOM 538 O O . ALA A 1 68 ? 5.910 -20.438 7.986 1.00 54.41 68 ALA A O 1
ATOM 539 N N . ALA A 1 69 ? 6.746 -19.184 9.635 1.00 48.31 69 ALA A N 1
ATOM 540 C CA . ALA A 1 6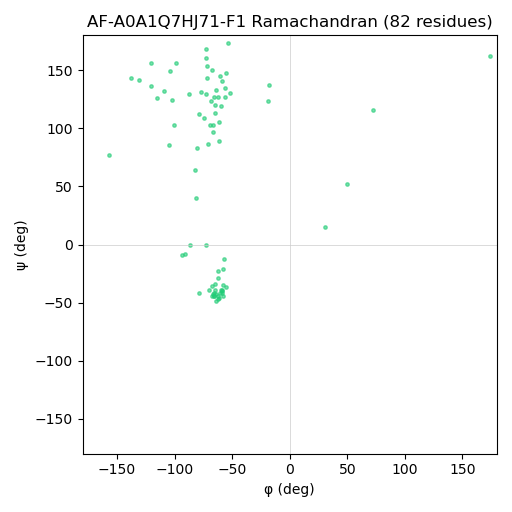9 ? 5.974 -19.761 10.723 1.00 48.31 69 ALA A CA 1
ATOM 541 C C . ALA A 1 69 ? 4.839 -18.820 11.163 1.00 48.31 69 ALA A C 1
ATOM 543 O O . ALA A 1 69 ? 5.026 -18.044 12.095 1.00 48.31 69 ALA A O 1
ATOM 544 N N . GLY A 1 70 ? 3.693 -18.907 10.476 1.00 47.81 70 GLY A N 1
ATOM 545 C CA . GLY A 1 70 ? 2.291 -18.736 10.923 1.00 47.81 70 GLY A CA 1
ATOM 546 C C . GLY A 1 70 ? 1.880 -17.798 12.074 1.00 47.81 70 GLY A C 1
ATOM 547 O O . GLY A 1 70 ? 0.759 -17.926 12.561 1.00 47.81 70 GLY A O 1
ATOM 548 N N . LYS A 1 71 ? 2.712 -16.871 12.547 1.00 39.38 71 LYS A N 1
ATOM 549 C CA . LYS A 1 71 ? 2.359 -15.896 13.582 1.00 39.38 71 LYS A CA 1
ATOM 550 C C . LYS A 1 71 ? 2.045 -14.568 12.900 1.00 39.38 71 LYS A C 1
ATOM 552 O O . LYS A 1 71 ? 2.941 -13.856 12.449 1.00 39.38 71 LYS A O 1
ATOM 557 N N . LEU A 1 72 ? 0.737 -14.317 12.817 1.00 42.31 72 LEU A N 1
ATOM 558 C CA . LEU A 1 72 ? 0.044 -13.094 12.414 1.00 42.31 72 LEU A CA 1
ATOM 559 C C . LEU A 1 72 ? 0.919 -11.837 12.485 1.00 42.31 72 LEU A C 1
ATOM 561 O O . LEU A 1 72 ? 1.397 -11.468 13.558 1.00 42.31 72 LEU A O 1
ATOM 565 N N . SER A 1 73 ? 1.062 -11.115 11.374 1.00 44.59 73 SER A N 1
ATOM 566 C CA . SER A 1 73 ? 1.499 -9.724 11.461 1.00 44.59 73 SER A CA 1
ATOM 567 C C . SER A 1 73 ? 1.082 -8.906 10.250 1.00 44.59 73 SER A C 1
ATOM 569 O O . SER A 1 73 ? 1.886 -8.498 9.414 1.00 44.59 73 SER A O 1
ATOM 571 N N . TRP A 1 74 ? -0.193 -8.554 10.247 1.00 41.47 74 TRP A N 1
ATOM 572 C CA . TRP A 1 74 ? -0.563 -7.216 9.826 1.00 41.47 74 TRP A CA 1
ATOM 573 C C . TRP A 1 74 ? -0.317 -6.297 11.022 1.00 41.47 74 TRP A C 1
ATOM 575 O O . TRP A 1 74 ? -1.232 -6.021 11.788 1.00 41.47 74 TRP A O 1
ATOM 585 N N . LEU A 1 75 ? 0.917 -5.837 11.239 1.00 47.75 75 LEU A N 1
ATOM 586 C CA . LEU A 1 75 ? 1.114 -4.662 12.094 1.00 47.75 75 LEU A CA 1
ATOM 587 C C . LEU A 1 75 ? 0.857 -3.416 11.246 1.00 47.75 75 LEU A C 1
ATOM 589 O O . LEU A 1 75 ? 1.737 -2.593 11.012 1.00 47.75 75 LEU A O 1
ATOM 593 N N . THR A 1 76 ? -0.385 -3.274 10.785 1.00 51.06 76 THR A N 1
ATOM 594 C CA . THR A 1 76 ? -0.946 -1.938 10.667 1.00 51.06 76 THR A CA 1
ATOM 595 C C . THR A 1 76 ? -1.072 -1.444 12.100 1.00 51.06 76 THR A C 1
ATOM 597 O O . THR A 1 76 ? -1.947 -1.893 12.838 1.00 51.06 76 THR A O 1
ATOM 600 N N . CYS A 1 77 ? -0.158 -0.576 12.534 1.00 49.00 77 CYS A N 1
ATOM 601 C CA . CYS A 1 77 ? -0.325 0.111 13.807 1.00 49.00 77 CYS A CA 1
ATOM 602 C C . CYS A 1 77 ? -1.457 1.117 13.604 1.00 49.00 77 CYS A C 1
ATOM 604 O O . CYS A 1 77 ? -1.237 2.257 13.197 1.00 49.00 77 CYS A O 1
ATOM 606 N N . CYS A 1 78 ? -2.692 0.660 13.797 1.00 52.44 78 CYS A N 1
ATOM 607 C CA . CYS A 1 78 ? -3.777 1.575 14.045 1.00 52.44 78 CYS A CA 1
ATOM 608 C C . CYS A 1 78 ? -3.584 2.049 15.478 1.00 52.44 78 CYS A C 1
ATOM 610 O O . CYS A 1 78 ? -3.749 1.271 16.422 1.00 52.44 78 CYS A O 1
ATOM 612 N N . ARG A 1 79 ? -3.181 3.309 15.659 1.00 49.06 79 ARG A N 1
ATOM 613 C CA . ARG A 1 79 ? -3.253 3.913 16.986 1.00 49.06 79 ARG A CA 1
ATOM 614 C C . ARG A 1 79 ? -4.748 4.004 17.275 1.00 49.06 79 ARG A C 1
ATOM 616 O O . ARG A 1 79 ? -5.415 4.893 16.753 1.00 49.06 79 ARG A O 1
ATOM 623 N N . ARG A 1 80 ? -5.288 3.027 18.011 1.00 46.47 80 ARG A N 1
ATOM 624 C CA . ARG A 1 80 ? -6.645 3.075 18.554 1.00 46.47 80 ARG A CA 1
ATOM 625 C C . ARG A 1 80 ? -6.655 4.281 19.493 1.00 46.47 80 ARG A C 1
ATOM 627 O O . ARG A 1 80 ? -6.253 4.174 20.646 1.00 46.47 80 ARG A O 1
ATOM 634 N N . ALA A 1 81 ? -6.976 5.454 18.948 1.00 38.88 81 ALA A N 1
ATOM 635 C CA . ALA A 1 81 ? -7.346 6.605 19.743 1.00 38.88 81 ALA A CA 1
ATOM 636 C C . ALA A 1 81 ? -8.611 6.164 20.484 1.00 38.88 81 ALA A C 1
ATOM 638 O O . ALA A 1 81 ? -9.637 5.895 19.875 1.00 38.88 81 ALA A O 1
ATOM 639 N N . THR A 1 82 ? -8.419 5.897 21.767 1.00 39.69 82 THR A N 1
ATOM 640 C CA . THR A 1 82 ? -9.391 5.623 22.829 1.00 39.69 82 THR A CA 1
ATOM 641 C C . THR A 1 82 ? -10.847 6.041 22.561 1.00 39.69 82 THR A C 1
ATOM 643 O O . THR A 1 82 ? -11.079 7.183 22.179 1.00 39.69 82 THR A O 1
ATOM 646 N N . ALA A 1 83 ? -11.770 5.135 22.939 1.00 31.56 83 ALA A N 1
ATOM 647 C CA . ALA A 1 83 ? -13.240 5.245 23.053 1.00 31.56 83 ALA A CA 1
ATOM 648 C C . ALA A 1 83 ? -14.002 5.303 21.711 1.00 31.56 83 ALA A C 1
ATOM 650 O O . ALA A 1 83 ? -13.823 6.232 20.935 1.00 31.56 83 ALA A O 1
ATOM 651 N N . PHE A 1 84 ? -14.859 4.346 21.342 1.00 36.75 84 PHE A N 1
ATOM 652 C CA . PHE A 1 84 ? -15.775 3.494 22.118 1.00 36.75 84 PHE A CA 1
ATOM 653 C C . PHE A 1 84 ? -15.519 1.988 21.962 1.00 36.75 84 PHE A C 1
ATOM 655 O O . PHE A 1 84 ? -14.991 1.574 20.905 1.00 36.75 84 PHE A O 1
#

Secondary structure (DSSP, 8-state):
-PPPPPP----SSSPPPPPHH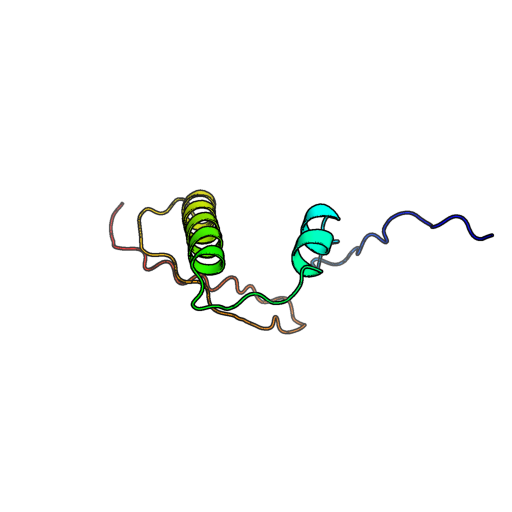HHHHHTSPP--TTSHHHHHHHHHHHHHHHHHTT--S-EE----PPPSS-------EE---S--